Protein AF-A0A530AEH0-F1 (afdb_monomer_lite)

Secondary structure (DSSP, 8-state):
------SSPPPHHHHHHHHHHHHHHHHHHHHHSTT-HHHHHHHHHHHHHTTTT-SB-TTT-SBPTT--HHHHHHHHHHHHH-

Foldseek 3Di:
DDPPDDPDDDDPVVVLVVLVVQLVVLVVVCVVVVQDLVSLVSNLVSLCSNQPVQQADPVPRHGGPPRPNVVNVVSVVVNVVD

Structure (mmCIF, N/CA/C/O backbone):
data_AF-A0A530AEH0-F1
#
_entry.id   AF-A0A530AEH0-F1
#
loop_
_atom_site.group_PDB
_atom_site.id
_atom_site.type_symbol
_atom_site.label_atom_id
_atom_site.label_alt_id
_atom_site.label_comp_id
_atom_site.label_asym_id
_atom_site.label_entity_id
_atom_site.label_seq_id
_atom_site.pdbx_PDB_ins_code
_atom_site.Cartn_x
_atom_site.Cartn_y
_atom_site.Cartn_z
_atom_site.occupancy
_atom_site.B_iso_or_equiv
_atom_site.auth_seq_id
_atom_site.auth_comp_id
_atom_site.auth_asym_id
_atom_site.auth_atom_id
_atom_site.pdbx_PDB_model_num
ATOM 1 N N . SER A 1 1 ? 8.915 -27.850 -4.515 1.00 50.41 1 SER A N 1
ATOM 2 C CA . SER A 1 1 ? 7.949 -26.768 -4.776 1.00 50.41 1 SER A CA 1
ATOM 3 C C . SER A 1 1 ? 8.440 -26.003 -5.990 1.00 50.41 1 SER A C 1
ATOM 5 O O . SER A 1 1 ? 9.448 -25.313 -5.887 1.00 50.41 1 SER A O 1
ATOM 7 N N . ALA A 1 2 ? 7.849 -26.235 -7.162 1.00 44.09 2 ALA A N 1
ATOM 8 C CA . ALA A 1 2 ? 8.202 -25.485 -8.361 1.00 44.09 2 ALA A CA 1
ATOM 9 C C . ALA A 1 2 ? 7.453 -24.149 -8.308 1.00 44.09 2 ALA A C 1
ATOM 11 O O . ALA A 1 2 ? 6.227 -24.123 -8.370 1.00 44.09 2 ALA A O 1
ATOM 12 N N . ARG A 1 3 ? 8.185 -23.042 -8.155 1.00 49.62 3 ARG A N 1
ATOM 13 C CA . ARG A 1 3 ? 7.647 -21.718 -8.485 1.00 49.62 3 ARG A CA 1
ATOM 14 C C . ARG A 1 3 ? 7.446 -21.745 -10.000 1.00 49.62 3 ARG A C 1
ATOM 16 O O . ARG A 1 3 ? 8.427 -21.932 -10.715 1.00 49.62 3 ARG A O 1
ATOM 23 N N . PHE A 1 4 ? 6.208 -21.657 -10.485 1.00 53.00 4 PHE A N 1
ATOM 24 C CA . PHE A 1 4 ? 5.910 -21.653 -11.921 1.00 53.00 4 PHE A CA 1
ATOM 25 C C . PHE A 1 4 ? 6.400 -20.339 -12.544 1.00 53.00 4 PHE A C 1
ATOM 27 O O . PHE A 1 4 ? 5.626 -19.414 -12.771 1.00 53.00 4 PHE A O 1
ATOM 34 N N . GLN A 1 5 ? 7.707 -20.229 -12.777 1.00 57.25 5 GLN A N 1
ATOM 35 C CA . GLN A 1 5 ? 8.253 -19.196 -13.644 1.00 57.25 5 GLN A CA 1
ATOM 36 C C . GLN A 1 5 ? 7.868 -19.535 -15.085 1.00 57.25 5 GLN A C 1
ATOM 38 O O . GLN A 1 5 ? 8.035 -20.671 -15.534 1.00 57.25 5 GLN A O 1
ATOM 43 N N . GLN A 1 6 ? 7.344 -18.544 -15.804 1.00 60.62 6 GLN A N 1
ATOM 44 C CA . GLN A 1 6 ? 7.244 -18.597 -17.260 1.00 60.62 6 GLN A CA 1
ATOM 45 C C . GLN A 1 6 ? 8.638 -18.923 -17.845 1.00 60.62 6 GLN A C 1
ATOM 47 O O . GLN A 1 6 ? 9.651 -18.555 -17.244 1.00 60.62 6 GLN A O 1
ATOM 52 N N . PRO A 1 7 ? 8.730 -19.606 -19.000 1.00 67.56 7 PRO A N 1
ATOM 53 C CA . PRO A 1 7 ? 9.998 -20.107 -19.545 1.00 67.56 7 PRO A CA 1
ATOM 54 C C . PRO A 1 7 ? 10.985 -19.011 -19.996 1.00 67.56 7 PRO A C 1
ATOM 56 O O . PRO A 1 7 ? 12.085 -19.329 -20.442 1.00 67.56 7 PRO A O 1
ATOM 59 N N . HIS A 1 8 ? 10.624 -17.733 -19.868 1.00 67.12 8 HIS A N 1
ATOM 60 C CA . HIS A 1 8 ? 11.494 -16.586 -20.099 1.00 67.12 8 HIS A CA 1
ATOM 61 C C . HIS A 1 8 ? 11.397 -15.593 -18.931 1.00 67.12 8 HIS A C 1
ATOM 63 O O . HIS A 1 8 ? 10.320 -15.357 -18.381 1.00 67.12 8 HIS A O 1
ATOM 69 N N . GLY A 1 9 ? 12.528 -14.986 -18.561 1.00 71.62 9 GLY A N 1
ATOM 70 C CA . GLY A 1 9 ? 12.526 -13.844 -17.649 1.00 71.62 9 GLY A CA 1
ATOM 71 C C . GLY A 1 9 ? 11.794 -12.669 -18.296 1.00 71.62 9 GLY A C 1
ATOM 72 O O . GLY A 1 9 ? 12.004 -12.393 -19.476 1.00 71.62 9 GLY A O 1
ATOM 73 N N . VAL A 1 10 ? 10.921 -12.005 -17.544 1.00 79.31 10 VAL A N 1
ATOM 74 C CA . VAL A 1 10 ? 10.292 -10.748 -17.973 1.00 79.31 10 VAL A CA 1
ATOM 75 C C . VAL A 1 10 ? 11.159 -9.562 -17.554 1.00 79.31 10 VAL A C 1
ATOM 77 O O . VAL A 1 10 ? 11.995 -9.668 -16.651 1.00 79.31 10 VAL A O 1
ATOM 80 N N . SER A 1 11 ? 11.005 -8.437 -18.242 1.00 85.50 11 SER A N 1
ATOM 81 C CA . SER A 1 11 ? 11.740 -7.209 -17.947 1.00 85.50 11 SER A CA 1
ATOM 82 C C . SER A 1 11 ? 11.301 -6.577 -16.620 1.00 85.50 11 SER A C 1
ATOM 84 O O . SER A 1 11 ? 10.194 -6.800 -16.135 1.00 85.50 11 SER A O 1
ATOM 86 N N . ALA A 1 12 ? 12.153 -5.722 -16.046 1.00 84.88 12 ALA A N 1
ATOM 87 C CA . ALA A 1 12 ? 11.802 -4.949 -14.851 1.00 84.88 12 ALA A CA 1
ATOM 88 C C . ALA A 1 12 ? 10.538 -4.092 -15.057 1.00 84.88 12 ALA A C 1
ATOM 90 O O . ALA A 1 12 ? 9.689 -4.033 -14.178 1.00 84.88 12 ALA A O 1
ATOM 91 N N . ALA A 1 13 ? 10.371 -3.506 -16.246 1.00 88.12 13 ALA A N 1
ATOM 92 C CA . ALA A 1 13 ? 9.198 -2.701 -16.582 1.00 88.12 13 ALA A CA 1
ATOM 93 C C . ALA A 1 13 ? 7.901 -3.529 -16.670 1.00 88.12 13 ALA A C 1
ATOM 95 O O . ALA A 1 13 ? 6.812 -2.996 -16.474 1.00 88.12 13 ALA A O 1
ATOM 96 N N . GLU A 1 14 ? 7.989 -4.821 -16.995 1.00 88.00 14 GLU A N 1
ATOM 97 C CA . GLU A 1 14 ? 6.831 -5.721 -16.941 1.00 88.00 14 GLU A CA 1
ATOM 98 C C . GLU A 1 14 ? 6.448 -6.049 -15.497 1.00 88.00 14 GLU A C 1
ATOM 100 O O . GLU A 1 14 ? 5.261 -6.018 -15.185 1.00 88.00 14 GLU A O 1
ATOM 105 N N . PHE A 1 15 ? 7.427 -6.270 -14.612 1.00 86.56 15 PHE A N 1
ATOM 106 C CA . PHE A 1 15 ? 7.161 -6.425 -13.178 1.00 86.56 15 PHE A CA 1
ATOM 107 C C . PHE A 1 15 ? 6.499 -5.174 -12.583 1.00 86.56 15 PHE A C 1
ATOM 109 O O . PHE A 1 15 ? 5.465 -5.297 -11.939 1.00 86.56 15 PHE A O 1
ATOM 116 N N . GLU A 1 16 ? 7.014 -3.978 -12.884 1.00 88.75 16 GLU A N 1
ATOM 117 C CA . GLU A 1 16 ? 6.429 -2.712 -12.407 1.00 88.75 16 GLU A CA 1
ATOM 118 C C . GLU A 1 16 ? 4.961 -2.550 -12.843 1.00 88.75 16 GLU A C 1
ATOM 120 O O . GLU A 1 16 ? 4.111 -2.155 -12.048 1.00 88.75 16 GLU A O 1
ATOM 125 N N . LYS A 1 17 ? 4.626 -2.925 -14.086 1.00 91.25 17 LYS A N 1
ATOM 126 C CA . LYS A 1 17 ? 3.234 -2.906 -14.571 1.00 91.25 17 LYS A CA 1
ATOM 127 C C . LYS A 1 17 ? 2.334 -3.890 -13.832 1.00 91.25 17 LYS A C 1
ATOM 129 O O . LYS A 1 17 ? 1.147 -3.614 -13.668 1.00 91.25 17 LYS A O 1
ATOM 134 N N . TRP A 1 18 ? 2.858 -5.051 -13.451 1.00 93.12 18 TRP A N 1
ATOM 135 C CA . TRP A 1 18 ? 2.099 -6.026 -12.673 1.00 93.12 18 TRP A CA 1
ATOM 136 C C . TRP A 1 18 ? 1.852 -5.529 -11.252 1.00 93.12 18 TRP A C 1
ATOM 138 O O . TRP A 1 18 ? 0.727 -5.666 -10.781 1.00 93.12 18 TRP A O 1
ATOM 148 N N . ASP A 1 19 ? 2.841 -4.895 -10.620 1.00 93.12 19 ASP A N 1
ATOM 149 C CA . ASP A 1 19 ? 2.682 -4.279 -9.298 1.00 93.12 19 ASP A CA 1
ATOM 150 C C . ASP A 1 19 ? 1.632 -3.153 -9.335 1.00 93.12 19 ASP A C 1
ATOM 152 O O . ASP A 1 19 ? 0.739 -3.105 -8.488 1.00 93.12 19 ASP A O 1
ATOM 156 N N . ASP A 1 20 ? 1.666 -2.295 -10.364 1.00 94.38 20 ASP A N 1
ATOM 157 C CA . ASP A 1 20 ? 0.650 -1.254 -10.580 1.00 94.38 20 ASP A CA 1
ATOM 158 C C . ASP A 1 20 ? -0.754 -1.850 -10.785 1.00 94.38 20 ASP A C 1
ATOM 160 O O . ASP A 1 20 ? -1.727 -1.383 -10.186 1.00 94.38 20 ASP A O 1
ATOM 164 N N . ALA A 1 21 ? -0.877 -2.889 -11.619 1.00 96.25 21 ALA A N 1
ATOM 165 C CA . ALA A 1 21 ? -2.154 -3.545 -11.894 1.00 96.25 21 ALA A CA 1
ATOM 166 C C . ALA A 1 21 ? -2.717 -4.263 -10.658 1.00 96.25 21 ALA A C 1
ATOM 168 O O . ALA A 1 21 ? -3.921 -4.202 -10.404 1.00 96.25 21 ALA A O 1
ATOM 169 N N . TYR A 1 22 ? -1.857 -4.919 -9.878 1.00 96.44 22 TYR A N 1
ATOM 170 C CA . TYR A 1 22 ? -2.241 -5.601 -8.647 1.00 96.44 22 TYR A CA 1
ATOM 171 C C . TYR A 1 22 ? -2.719 -4.610 -7.583 1.00 96.44 22 TYR A C 1
ATOM 173 O O . TYR A 1 22 ? -3.801 -4.786 -7.028 1.00 96.44 22 TYR A O 1
ATOM 181 N N . ALA A 1 23 ? -1.985 -3.519 -7.360 1.00 97.19 23 ALA A N 1
ATOM 182 C CA . ALA A 1 23 ? -2.408 -2.469 -6.441 1.00 97.19 23 ALA A CA 1
ATOM 183 C C . ALA A 1 23 ? -3.724 -1.806 -6.866 1.00 97.19 23 ALA A C 1
ATOM 185 O O . ALA A 1 23 ? -4.586 -1.554 -6.025 1.00 97.19 23 ALA A O 1
ATOM 186 N N . ALA A 1 24 ? -3.914 -1.555 -8.167 1.00 97.94 24 ALA A N 1
ATOM 187 C CA . ALA A 1 24 ? -5.183 -1.049 -8.682 1.00 97.94 24 ALA A CA 1
ATOM 188 C C . ALA A 1 24 ? -6.334 -2.024 -8.394 1.00 97.94 24 ALA A C 1
ATOM 190 O O . ALA A 1 24 ? -7.369 -1.600 -7.892 1.00 97.94 24 ALA A O 1
ATOM 191 N N . ALA A 1 25 ? -6.143 -3.325 -8.634 1.00 98.31 25 ALA A N 1
ATOM 192 C CA . ALA A 1 25 ? -7.148 -4.337 -8.319 1.00 98.31 25 ALA A CA 1
ATOM 193 C C . ALA A 1 25 ?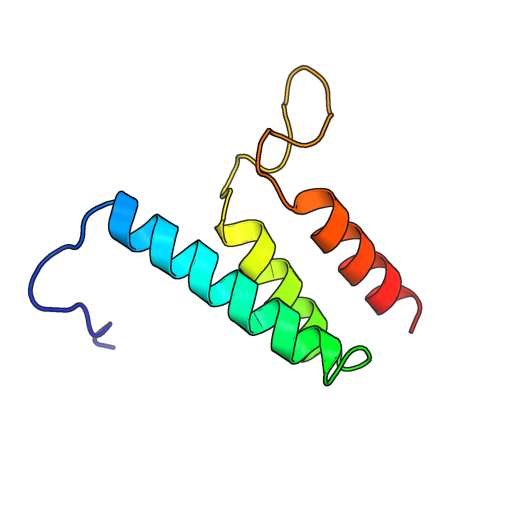 -7.454 -4.405 -6.813 1.00 98.31 25 ALA A C 1
ATOM 195 O O . ALA A 1 25 ? -8.619 -4.478 -6.430 1.00 98.31 25 ALA A O 1
ATOM 196 N N . MET A 1 26 ? -6.439 -4.322 -5.950 1.00 98.38 26 MET A N 1
ATOM 197 C CA . MET A 1 26 ? -6.645 -4.346 -4.500 1.00 98.38 26 MET A CA 1
ATOM 198 C C . MET A 1 26 ? -7.372 -3.107 -3.973 1.00 98.38 26 MET A C 1
ATOM 200 O O . MET A 1 26 ? -8.185 -3.244 -3.064 1.00 98.38 26 MET A O 1
ATOM 204 N N . ARG A 1 27 ? -7.181 -1.922 -4.572 1.00 98.38 27 ARG A N 1
ATOM 205 C CA . ARG A 1 27 ? -7.996 -0.734 -4.243 1.00 98.38 27 ARG A CA 1
ATOM 206 C C . ARG A 1 27 ? -9.484 -0.964 -4.506 1.00 98.38 27 ARG A C 1
ATOM 208 O O . ARG A 1 27 ? -10.318 -0.538 -3.710 1.00 98.38 27 ARG A O 1
ATOM 215 N N . GLU A 1 28 ? -9.816 -1.652 -5.597 1.00 98.56 28 GLU A N 1
ATOM 216 C CA . GLU A 1 28 ? -11.203 -1.999 -5.920 1.00 98.56 28 GLU A CA 1
ATOM 217 C C . GLU A 1 28 ? -11.786 -2.964 -4.879 1.00 98.56 28 GLU A C 1
ATOM 219 O O . GLU A 1 28 ? -12.873 -2.719 -4.362 1.00 98.56 28 GLU A O 1
ATOM 224 N N . VAL A 1 29 ? -11.039 -4.011 -4.509 1.00 98.56 29 VAL A N 1
ATOM 225 C CA . VAL A 1 29 ? -11.468 -4.972 -3.478 1.00 98.56 29 VAL A CA 1
ATOM 226 C C . VAL A 1 29 ? -11.616 -4.290 -2.116 1.00 98.56 29 VAL A C 1
ATOM 228 O O . VAL A 1 29 ? -12.605 -4.520 -1.427 1.00 98.56 29 VAL A O 1
ATOM 231 N N . TYR A 1 30 ? -10.683 -3.414 -1.735 1.00 98.56 30 TYR A N 1
ATOM 232 C CA . TYR A 1 30 ? -10.768 -2.652 -0.489 1.00 98.56 30 TYR A CA 1
ATOM 233 C C . TYR A 1 30 ? -11.988 -1.740 -0.443 1.00 98.56 30 TYR A C 1
ATOM 235 O O . TYR A 1 30 ? -12.645 -1.651 0.590 1.00 98.56 30 TYR A O 1
ATOM 243 N N . ARG A 1 31 ? -12.347 -1.097 -1.556 1.00 98.25 31 ARG A N 1
ATOM 244 C CA . ARG A 1 31 ? -13.581 -0.307 -1.617 1.00 98.25 31 ARG A CA 1
ATOM 245 C C . ARG A 1 31 ? -14.820 -1.172 -1.369 1.00 98.25 31 A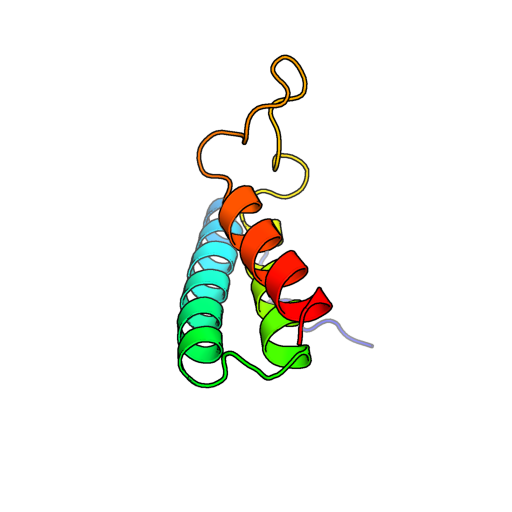RG A C 1
ATOM 247 O O . ARG A 1 31 ? -15.746 -0.710 -0.705 1.00 98.25 31 ARG A O 1
ATOM 254 N N . ASP A 1 32 ? -14.844 -2.389 -1.903 1.00 98.50 32 ASP A N 1
ATOM 255 C CA . ASP A 1 32 ? -16.000 -3.282 -1.796 1.00 98.50 32 ASP A CA 1
ATOM 256 C C . ASP A 1 32 ? -16.082 -3.968 -0.412 1.00 98.50 32 ASP A C 1
ATOM 258 O O . ASP A 1 32 ? -17.180 -4.255 0.069 1.00 98.50 32 ASP A O 1
ATOM 262 N N . TYR A 1 33 ? -14.941 -4.166 0.260 1.00 98.00 33 TYR A N 1
ATOM 263 C CA . TYR A 1 33 ? -14.824 -4.790 1.586 1.00 98.00 33 TYR A CA 1
ATOM 264 C C . TYR A 1 33 ? -13.937 -3.961 2.532 1.00 98.00 33 TYR A C 1
ATOM 266 O O . TYR A 1 33 ? -12.876 -4.419 2.965 1.00 98.00 33 TYR A O 1
ATOM 274 N N . PRO A 1 34 ? -14.344 -2.732 2.886 1.00 97.56 34 PRO A N 1
ATOM 275 C CA . PRO A 1 34 ? -13.447 -1.799 3.554 1.00 97.56 34 PRO A CA 1
ATOM 276 C C . PRO A 1 34 ? -13.166 -2.173 5.009 1.00 97.56 34 PRO A C 1
ATOM 278 O O . PRO A 1 34 ? -12.181 -1.702 5.556 1.00 97.56 34 PRO A O 1
ATOM 281 N N . ASP A 1 35 ? -14.010 -2.968 5.667 1.00 97.94 35 ASP A N 1
ATOM 282 C CA . ASP A 1 35 ? -13.851 -3.360 7.079 1.00 97.94 35 ASP A CA 1
ATOM 283 C C . ASP A 1 35 ? -13.231 -4.754 7.271 1.00 97.94 35 ASP A C 1
ATOM 285 O O . ASP A 1 35 ? -13.072 -5.206 8.403 1.00 97.94 35 ASP A O 1
ATOM 289 N N . ASP A 1 36 ? -12.879 -5.449 6.187 1.00 98.44 36 ASP A N 1
ATOM 290 C CA . ASP A 1 36 ? -12.231 -6.757 6.270 1.00 98.44 36 ASP A CA 1
ATOM 291 C C . ASP A 1 36 ? -10.714 -6.587 6.465 1.00 98.44 36 ASP A C 1
ATOM 293 O O . ASP A 1 36 ? -10.010 -6.069 5.594 1.00 98.44 36 ASP A O 1
ATOM 297 N N . HIS A 1 37 ? -10.198 -7.018 7.618 1.00 98.38 37 HIS A N 1
ATOM 298 C CA . HIS A 1 37 ? -8.785 -6.854 7.967 1.00 98.38 37 HIS A CA 1
ATOM 299 C C . HIS A 1 37 ? -7.821 -7.556 7.001 1.00 98.38 37 HIS A C 1
ATOM 301 O O . HIS A 1 37 ? -6.720 -7.044 6.782 1.00 98.38 37 HIS A O 1
ATOM 307 N N . ASP A 1 38 ? -8.210 -8.683 6.401 1.00 98.44 38 ASP A N 1
ATOM 308 C CA . ASP A 1 38 ? -7.360 -9.385 5.438 1.00 98.44 38 ASP A CA 1
ATOM 309 C C . ASP A 1 38 ? -7.289 -8.594 4.128 1.00 98.44 38 ASP A C 1
ATOM 311 O O . ASP A 1 38 ? -6.207 -8.412 3.561 1.00 98.44 38 ASP A O 1
ATOM 315 N N . VAL A 1 39 ? -8.416 -8.029 3.683 1.00 98.50 39 VAL A N 1
ATOM 316 C CA . VAL A 1 39 ? -8.454 -7.127 2.520 1.00 98.50 39 VAL A CA 1
ATOM 317 C C . VAL A 1 39 ? -7.6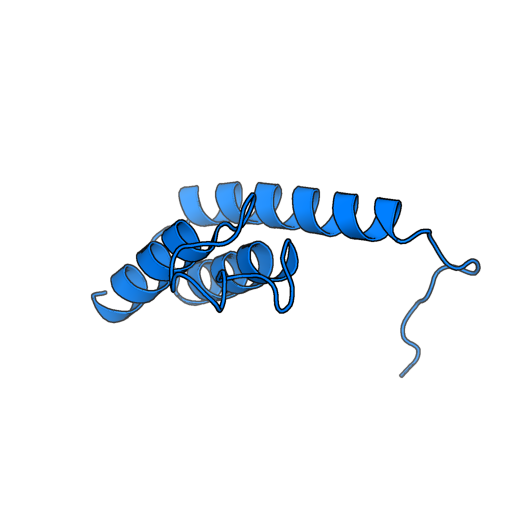12 -5.875 2.770 1.00 98.50 39 VAL A C 1
ATOM 319 O O . VAL A 1 39 ? -6.841 -5.466 1.897 1.00 98.50 39 VAL A O 1
ATOM 322 N N . MET A 1 40 ? -7.695 -5.288 3.966 1.00 98.62 40 MET A N 1
ATOM 323 C CA . MET A 1 40 ? -6.871 -4.140 4.358 1.00 98.62 40 MET A CA 1
ATOM 324 C C . MET A 1 40 ? -5.375 -4.479 4.319 1.00 98.62 40 MET A C 1
ATOM 326 O O . MET A 1 40 ? -4.593 -3.741 3.717 1.00 98.62 40 MET A O 1
ATOM 330 N N . ALA A 1 41 ? -4.975 -5.610 4.907 1.00 98.38 41 ALA A N 1
ATOM 331 C CA . ALA A 1 41 ? -3.581 -6.047 4.949 1.00 98.38 41 ALA A CA 1
ATOM 332 C C . ALA A 1 41 ? -3.008 -6.315 3.547 1.00 98.38 41 ALA A C 1
ATOM 334 O O . ALA A 1 41 ? -1.905 -5.859 3.234 1.00 98.38 41 ALA A O 1
ATOM 335 N N . LEU A 1 42 ? -3.763 -7.003 2.686 1.00 98.25 42 LEU A N 1
ATOM 336 C CA . LEU A 1 42 ? -3.355 -7.279 1.305 1.00 98.25 42 LEU A CA 1
ATOM 337 C C . LEU A 1 42 ? -3.282 -6.003 0.459 1.00 98.25 42 LEU A C 1
ATOM 339 O O . LEU A 1 42 ? -2.398 -5.868 -0.384 1.00 98.25 42 LEU A O 1
ATOM 343 N N . THR A 1 43 ? -4.162 -5.033 0.708 1.00 98.56 43 THR A N 1
ATOM 344 C CA . THR A 1 43 ? -4.125 -3.742 0.006 1.00 98.56 43 THR A CA 1
ATOM 345 C C . THR A 1 43 ? -2.883 -2.947 0.389 1.00 98.56 43 THR A C 1
ATOM 347 O O . THR A 1 43 ? -2.179 -2.448 -0.485 1.00 98.56 43 THR A O 1
ATOM 350 N N . VAL A 1 44 ? -2.555 -2.885 1.682 1.00 98.00 44 VAL A N 1
ATOM 351 C CA . VAL A 1 44 ? -1.320 -2.251 2.172 1.00 98.00 44 VAL A CA 1
ATOM 352 C C . VAL A 1 44 ? -0.082 -2.895 1.547 1.00 98.00 44 VAL A C 1
ATOM 354 O O . VAL A 1 44 ? 0.820 -2.185 1.101 1.00 98.00 44 VAL A O 1
ATOM 357 N N . GLU A 1 45 ? -0.041 -4.226 1.476 1.00 97.25 45 GLU A N 1
ATOM 358 C CA . GLU A 1 45 ? 1.056 -4.958 0.839 1.00 97.25 45 GLU A CA 1
ATOM 359 C C . GLU A 1 45 ? 1.202 -4.582 -0.641 1.00 97.25 45 GLU A C 1
ATOM 361 O O . GLU A 1 45 ? 2.290 -4.171 -1.055 1.00 97.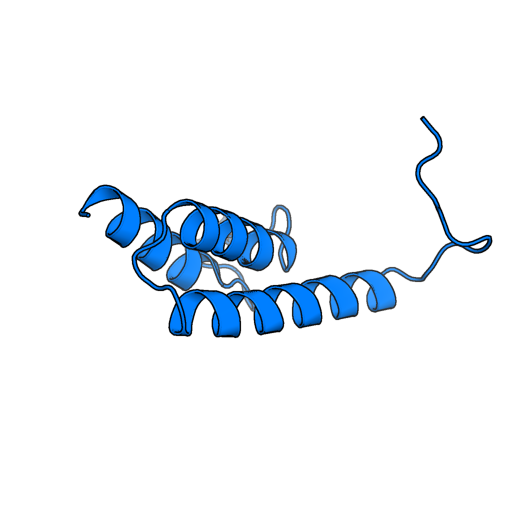25 45 GLU A O 1
ATOM 366 N N . ALA A 1 46 ? 0.103 -4.603 -1.400 1.00 97.12 46 ALA A N 1
ATOM 367 C CA . ALA A 1 46 ? 0.095 -4.252 -2.817 1.00 97.12 46 ALA A CA 1
ATOM 368 C C . ALA A 1 46 ? 0.591 -2.816 -3.073 1.00 97.12 46 ALA A C 1
ATOM 370 O O . ALA A 1 46 ? 1.408 -2.582 -3.966 1.00 97.12 46 ALA A O 1
ATOM 371 N N . LEU A 1 47 ? 0.161 -1.852 -2.252 1.00 96.94 47 LEU A N 1
ATOM 372 C CA . LEU A 1 47 ? 0.621 -0.460 -2.321 1.00 96.94 47 LEU A CA 1
ATOM 373 C C . LEU A 1 47 ? 2.124 -0.338 -2.023 1.00 96.94 47 LEU A C 1
ATOM 375 O O . LEU A 1 47 ? 2.846 0.400 -2.699 1.00 96.94 47 LEU A O 1
ATOM 379 N N . MET A 1 48 ? 2.632 -1.089 -1.041 1.00 95.06 48 MET A N 1
ATOM 380 C CA . MET A 1 48 ? 4.053 -1.069 -0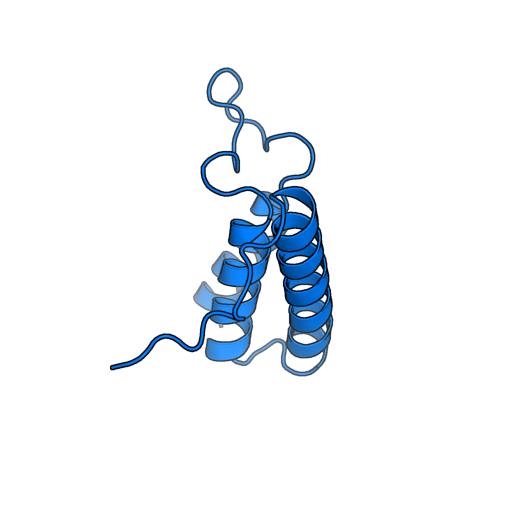.686 1.00 95.06 48 MET A CA 1
ATOM 381 C C . MET A 1 48 ? 4.949 -1.708 -1.756 1.00 95.06 48 MET A C 1
ATOM 383 O O . MET A 1 48 ? 6.106 -1.294 -1.901 1.00 95.06 48 MET A O 1
ATOM 387 N N . MET A 1 49 ? 4.442 -2.689 -2.511 1.00 92.69 49 MET A N 1
ATOM 388 C CA . MET A 1 49 ? 5.205 -3.357 -3.572 1.00 92.69 49 MET A CA 1
ATOM 389 C C . MET A 1 49 ? 5.505 -2.442 -4.766 1.00 92.69 49 MET A C 1
ATOM 391 O O . MET A 1 49 ? 6.574 -2.553 -5.357 1.00 92.69 49 MET A O 1
ATOM 395 N N . ARG A 1 50 ? 4.674 -1.434 -5.053 1.00 93.12 50 ARG A N 1
ATOM 396 C CA . ARG A 1 50 ? 4.937 -0.472 -6.146 1.00 93.12 50 ARG A CA 1
ATOM 397 C C . ARG A 1 50 ? 6.231 0.325 -5.967 1.00 93.12 50 ARG A C 1
ATOM 399 O O . ARG A 1 50 ? 6.855 0.763 -6.931 1.00 93.12 50 ARG A O 1
ATOM 406 N N . THR A 1 51 ? 6.659 0.530 -4.721 1.00 87.50 51 THR A N 1
ATOM 407 C CA . THR A 1 51 ? 7.876 1.287 -4.394 1.00 87.50 51 THR A CA 1
ATOM 408 C C . THR A 1 51 ? 8.717 0.580 -3.335 1.00 87.50 51 THR A C 1
ATOM 410 O O . THR A 1 51 ? 9.147 1.183 -2.347 1.00 87.50 51 THR A O 1
ATOM 413 N N . VAL A 1 52 ? 9.022 -0.709 -3.556 1.00 84.31 52 VAL A N 1
ATOM 414 C CA . VAL A 1 52 ? 9.859 -1.505 -2.637 1.00 84.31 52 VAL A CA 1
ATOM 415 C C . VAL A 1 52 ? 11.128 -0.739 -2.239 1.00 84.31 52 VAL A C 1
ATOM 417 O O . VAL A 1 52 ? 11.907 -0.289 -3.082 1.00 84.31 52 VAL A O 1
ATOM 420 N N . ARG A 1 53 ? 11.341 -0.597 -0.921 1.00 81.38 53 ARG A N 1
ATOM 421 C CA . ARG A 1 53 ? 12.469 0.131 -0.290 1.00 81.38 53 ARG A CA 1
ATOM 422 C C . ARG A 1 53 ? 12.563 1.627 -0.635 1.00 81.38 53 ARG A C 1
ATOM 424 O O . ARG A 1 53 ? 13.548 2.267 -0.272 1.00 81.38 53 ARG A O 1
ATOM 431 N N . ARG A 1 54 ? 11.552 2.199 -1.288 1.00 89.25 54 ARG A N 1
ATOM 432 C CA . ARG A 1 54 ? 11.463 3.614 -1.677 1.00 89.25 54 ARG A CA 1
ATOM 433 C C . ARG A 1 54 ? 10.135 4.233 -1.243 1.00 89.25 54 ARG A C 1
ATOM 435 O O . ARG A 1 54 ? 9.601 5.068 -1.949 1.00 89.25 54 ARG A O 1
ATOM 442 N N . LEU A 1 55 ? 9.629 3.858 -0.069 1.00 91.31 55 LEU A N 1
ATOM 443 C CA . LEU A 1 55 ? 8.400 4.446 0.478 1.00 91.31 55 LEU A CA 1
ATOM 444 C C . LEU A 1 55 ? 8.602 5.901 0.927 1.00 91.31 55 LEU A C 1
ATOM 446 O O . LEU A 1 55 ? 7.730 6.745 0.724 1.00 91.31 55 LEU A O 1
ATOM 450 N N . TRP A 1 56 ? 9.774 6.194 1.494 1.00 93.75 56 TRP A N 1
ATOM 451 C CA . TRP A 1 56 ? 10.128 7.486 2.079 1.00 93.75 56 TRP A CA 1
ATOM 452 C C . TRP A 1 56 ? 11.422 8.026 1.479 1.00 93.75 56 TRP A C 1
ATOM 454 O O . TRP A 1 56 ? 12.372 7.281 1.220 1.00 93.75 56 TRP A O 1
ATOM 464 N N . ASN A 1 57 ? 11.500 9.343 1.323 1.00 92.69 57 ASN A N 1
ATOM 465 C CA . ASN A 1 57 ? 12.754 10.028 1.064 1.00 92.69 57 ASN A CA 1
ATOM 466 C C . ASN A 1 57 ? 13.548 10.144 2.372 1.00 92.69 57 ASN A C 1
ATOM 468 O O . ASN A 1 57 ? 13.211 10.934 3.252 1.00 92.69 57 ASN A O 1
ATOM 472 N N . LEU A 1 58 ? 14.650 9.399 2.466 1.00 90.00 58 LEU A N 1
ATOM 473 C CA . LEU A 1 58 ? 15.473 9.302 3.677 1.00 90.00 58 LEU A CA 1
ATOM 474 C C . LEU A 1 58 ? 16.107 10.627 4.132 1.00 90.00 58 LEU A C 1
ATOM 476 O O . LEU A 1 58 ? 16.477 10.746 5.294 1.00 90.00 58 LEU A O 1
ATOM 480 N N . LYS A 1 59 ? 16.257 11.618 3.242 1.00 92.31 59 LYS A N 1
ATOM 481 C CA . LYS A 1 59 ? 16.821 12.930 3.606 1.00 92.31 59 LYS A CA 1
ATOM 482 C C . LYS A 1 59 ? 15.781 13.845 4.236 1.00 92.31 59 LYS A C 1
ATOM 484 O O . LYS A 1 59 ? 16.104 14.612 5.133 1.00 92.31 59 LYS A O 1
ATOM 489 N N . THR A 1 60 ? 14.556 13.800 3.720 1.00 94.19 60 THR A N 1
ATOM 490 C CA . THR A 1 60 ? 13.490 14.738 4.095 1.00 94.19 60 THR A CA 1
ATOM 491 C C . THR A 1 60 ? 12.469 14.136 5.052 1.00 94.19 60 THR A C 1
ATOM 493 O O . THR A 1 60 ? 11.674 14.872 5.617 1.00 94.19 60 THR A O 1
ATOM 496 N N . GLY A 1 61 ? 12.411 12.807 5.169 1.00 92.56 61 GLY A N 1
ATOM 497 C CA . GLY A 1 61 ? 11.342 12.097 5.877 1.00 92.56 61 GLY A CA 1
ATOM 498 C C . GLY A 1 61 ? 9.975 12.153 5.183 1.00 92.56 61 GLY A C 1
ATOM 499 O O . GLY A 1 61 ? 9.047 11.505 5.641 1.00 92.56 61 GLY A O 1
ATOM 500 N N . ALA A 1 62 ? 9.835 12.902 4.085 1.00 94.19 62 ALA A N 1
ATOM 501 C CA . ALA A 1 62 ? 8.621 12.962 3.278 1.00 94.19 62 ALA A CA 1
ATOM 502 C C . ALA A 1 62 ? 8.396 11.671 2.463 1.00 94.19 62 ALA A C 1
ATOM 504 O O . ALA A 1 62 ? 9.373 10.973 2.156 1.00 94.19 62 ALA A O 1
ATOM 505 N N . PRO A 1 63 ? 7.146 11.363 2.065 1.00 95.25 63 PRO A N 1
ATOM 506 C CA . PRO A 1 63 ? 6.857 10.302 1.104 1.00 95.25 63 PRO A CA 1
ATOM 507 C C . PRO A 1 63 ? 7.724 10.440 -0.146 1.00 95.25 63 PRO A C 1
ATOM 509 O O . PRO A 1 63 ? 7.963 11.548 -0.635 1.00 95.25 63 PRO A O 1
ATOM 512 N N . ALA A 1 64 ? 8.234 9.322 -0.655 1.00 93.94 64 ALA A N 1
ATOM 513 C CA . ALA A 1 64 ? 8.976 9.356 -1.905 1.00 93.94 64 ALA A CA 1
ATOM 514 C C . ALA A 1 64 ? 8.034 9.671 -3.085 1.00 93.94 64 ALA A C 1
ATOM 516 O O . ALA A 1 64 ? 6.843 9.361 -3.023 1.00 93.94 64 ALA A O 1
ATOM 517 N N . PRO A 1 65 ? 8.549 10.241 -4.188 1.00 90.12 65 PRO A N 1
ATOM 518 C CA . PRO A 1 65 ? 7.761 10.402 -5.405 1.00 90.12 65 PRO A CA 1
ATOM 519 C C . PRO A 1 65 ? 7.143 9.070 -5.851 1.00 90.12 65 PRO A C 1
ATOM 521 O O . PRO A 1 65 ? 7.835 8.052 -5.866 1.00 90.12 65 PRO A O 1
ATOM 524 N N . ASN A 1 66 ? 5.862 9.098 -6.229 1.00 88.38 66 ASN A N 1
ATOM 525 C CA . ASN A 1 66 ? 5.069 7.937 -6.666 1.00 88.38 66 ASN A CA 1
ATOM 526 C C . ASN A 1 66 ? 4.859 6.838 -5.604 1.00 88.38 66 ASN A C 1
ATOM 528 O O . ASN A 1 66 ? 4.429 5.743 -5.947 1.00 88.38 66 ASN A O 1
ATOM 532 N N . SER A 1 67 ? 5.163 7.110 -4.333 1.00 94.12 67 SER A N 1
ATOM 533 C CA . SER A 1 67 ? 4.862 6.207 -3.220 1.00 94.12 67 SER A CA 1
ATOM 534 C C . SER A 1 67 ? 3.425 6.399 -2.743 1.00 94.12 67 SER A C 1
ATOM 536 O O . SER A 1 67 ? 3.016 7.525 -2.460 1.00 94.12 67 SER A O 1
ATOM 538 N N . ASP A 1 68 ? 2.693 5.302 -2.557 1.00 95.88 68 ASP A N 1
ATOM 539 C CA . ASP A 1 68 ? 1.364 5.308 -1.930 1.00 95.88 68 ASP A CA 1
ATOM 540 C C . ASP A 1 68 ? 1.438 5.119 -0.402 1.00 95.88 68 ASP A C 1
ATOM 542 O O . ASP A 1 68 ? 0.477 4.696 0.235 1.00 95.88 68 ASP A O 1
ATOM 546 N N . VAL A 1 69 ? 2.588 5.405 0.225 1.00 95.81 6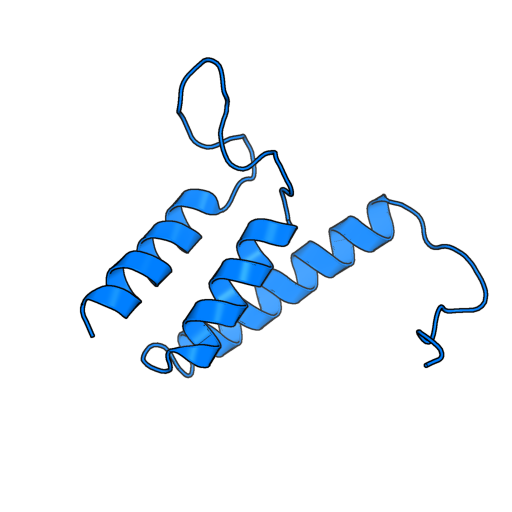9 VAL A N 1
ATOM 547 C CA . VAL A 1 69 ? 2.800 5.138 1.660 1.00 95.81 69 VAL A CA 1
ATOM 548 C C . VAL A 1 69 ? 1.801 5.852 2.574 1.00 95.81 69 VAL A C 1
ATOM 550 O O . VAL A 1 69 ? 1.490 5.337 3.643 1.00 95.81 69 VAL A O 1
ATOM 553 N N . ILE A 1 70 ? 1.290 7.016 2.165 1.00 97.00 70 ILE A N 1
ATOM 554 C CA . ILE A 1 70 ? 0.276 7.741 2.939 1.00 97.00 70 ILE A CA 1
ATOM 555 C C . ILE A 1 70 ? -1.050 6.978 2.933 1.00 97.00 70 ILE A C 1
ATOM 557 O O . ILE A 1 70 ? -1.600 6.732 3.998 1.00 97.00 70 ILE A O 1
ATOM 561 N N . GLU A 1 71 ? -1.503 6.517 1.768 1.00 97.56 71 GLU A N 1
ATOM 562 C CA . GLU A 1 71 ? -2.715 5.697 1.651 1.00 97.56 71 GLU A CA 1
ATOM 563 C C . GLU A 1 71 ? -2.568 4.382 2.433 1.00 97.56 71 GLU A C 1
ATOM 565 O O . GLU A 1 71 ? -3.455 3.996 3.192 1.00 97.56 71 GLU A O 1
ATOM 570 N N . ALA A 1 72 ? -1.412 3.719 2.327 1.00 97.50 72 ALA A N 1
ATOM 571 C CA . ALA A 1 72 ? -1.131 2.505 3.089 1.00 97.50 72 ALA A CA 1
ATOM 572 C C . ALA A 1 72 ? -1.182 2.746 4.613 1.00 97.50 72 ALA A C 1
ATOM 574 O O . ALA A 1 72 ? -1.734 1.931 5.354 1.00 97.50 72 ALA A O 1
ATOM 575 N N . LEU A 1 73 ? -0.642 3.874 5.091 1.00 97.38 73 LEU A N 1
ATOM 576 C CA . LEU A 1 73 ? -0.732 4.262 6.500 1.00 97.38 73 LEU A CA 1
ATOM 577 C C . LEU A 1 73 ? -2.178 4.514 6.930 1.00 97.38 73 LEU A C 1
ATOM 579 O O . LEU A 1 73 ? -2.582 4.017 7.977 1.00 97.38 73 LEU A O 1
ATOM 583 N N . GLU A 1 74 ? -2.963 5.231 6.129 1.00 98.19 74 GLU A N 1
ATOM 584 C CA . GLU A 1 74 ? -4.373 5.506 6.422 1.00 98.19 74 GLU A CA 1
ATOM 585 C C . GLU A 1 74 ? -5.185 4.212 6.578 1.00 98.19 74 GLU A C 1
ATOM 587 O O . GLU A 1 74 ? -5.982 4.091 7.515 1.00 98.19 74 GLU A O 1
ATOM 592 N N . ILE A 1 75 ? -4.939 3.217 5.716 1.00 98.31 75 ILE A N 1
ATOM 593 C CA . ILE A 1 75 ? -5.556 1.886 5.811 1.00 98.31 75 ILE A CA 1
ATOM 594 C C . ILE A 1 75 ? -5.108 1.181 7.099 1.00 98.31 75 ILE A C 1
ATOM 596 O O . ILE A 1 75 ? -5.959 0.742 7.873 1.00 98.31 75 ILE A O 1
ATOM 600 N N . CYS A 1 76 ? -3.803 1.116 7.387 1.00 98.12 76 CYS A N 1
ATOM 601 C CA . CYS A 1 76 ? -3.289 0.513 8.625 1.00 98.12 76 CYS A CA 1
ATOM 602 C C . CYS A 1 76 ? -3.908 1.146 9.876 1.00 98.12 76 CYS A C 1
ATOM 604 O O . CYS A 1 76 ? -4.397 0.452 10.766 1.00 98.12 76 CYS A O 1
ATOM 606 N N . GLU A 1 77 ? -3.910 2.473 9.945 1.00 98.25 77 GLU A N 1
ATOM 607 C CA . GLU A 1 77 ? -4.461 3.205 11.076 1.00 98.25 77 GLU A CA 1
ATOM 608 C C . GLU A 1 77 ? -5.960 2.971 11.235 1.00 98.25 77 GLU A C 1
ATOM 610 O O . GLU A 1 77 ? -6.457 2.858 12.355 1.00 98.25 77 GLU A O 1
ATOM 615 N N . ARG A 1 78 ? -6.698 2.892 10.125 1.00 98.00 78 ARG A N 1
ATOM 616 C CA . ARG A 1 78 ? -8.118 2.557 10.160 1.00 98.00 78 ARG A CA 1
ATOM 617 C C . ARG A 1 78 ? -8.328 1.132 10.663 1.00 98.00 78 ARG A C 1
ATOM 619 O O . ARG A 1 78 ? -9.177 0.946 11.522 1.00 98.00 78 ARG A O 1
ATOM 626 N N . SER A 1 79 ? -7.530 0.170 10.200 1.00 97.88 79 SER A N 1
ATOM 627 C CA . SER A 1 79 ? -7.600 -1.227 10.646 1.00 97.88 79 SER A CA 1
ATOM 628 C C . SER A 1 79 ? -7.330 -1.370 12.142 1.00 97.88 79 SER A C 1
ATOM 630 O O . SER A 1 79 ? -7.900 -2.245 12.769 1.00 97.88 79 SER A O 1
ATOM 632 N N . ILE A 1 80 ? -6.454 -0.546 12.721 1.00 98.00 80 ILE A N 1
ATOM 633 C CA . ILE A 1 80 ? -6.156 -0.571 14.164 1.00 98.00 80 ILE A CA 1
ATOM 634 C C . ILE A 1 80 ? -7.315 0.007 14.999 1.00 98.00 80 ILE A C 1
ATOM 636 O O . ILE A 1 80 ? -7.423 -0.289 16.187 1.00 98.00 80 ILE A O 1
ATOM 640 N N . ARG A 1 81 ? -8.150 0.867 14.403 1.00 97.44 81 ARG A N 1
ATOM 641 C CA . ARG A 1 81 ? -9.283 1.524 15.076 1.00 97.44 81 ARG A CA 1
ATOM 642 C C . ARG A 1 81 ? -10.592 0.732 15.022 1.00 97.44 81 ARG A C 1
ATOM 644 O O . ARG A 1 81 ? -11.472 1.047 15.821 1.00 97.44 81 ARG A O 1
ATOM 651 N N . LEU A 1 82 ? -10.737 -0.179 14.058 1.00 92.88 82 LEU A N 1
ATOM 652 C CA . LEU A 1 82 ? -11.878 -1.096 13.952 1.00 92.88 82 LEU A CA 1
ATOM 653 C C . LEU A 1 82 ? -11.845 -2.134 15.080 1.00 92.88 82 LEU A C 1
ATOM 655 O O . LEU A 1 82 ? -12.938 -2.418 15.619 1.00 92.88 82 LEU A O 1
#

Sequence (82 aa):
SARFQQPHGVSAAEFEKWDDAYAAAMREVYRDYPDDHDVMALTVEALMMRTVRRLWNLKTGAPAPNSDVIEALEICERSIRL

Radius of gyration: 14.72 Å; chains: 1; bounding box: 33×42×35 Å

pLDDT: mean 90.54, std 12.59, range [44.09, 98.62]